Protein AF-A0A7C5E3R8-F1 (afdb_monomer_lite)

Foldseek 3Di:
DAWDFQADQQARGWTWADAQFKIWIAHQQFARFTQAIDTVPDDGPKDADNVCGNDADDFFADPGIGDHDADDDDDPPRRRGHRRGGWDWDDDNQWIKTWGPQGPPPRDIDMDIGGDDNHDSRD

pLDDT: mean 94.76, std 6.02, range [44.62, 98.19]

Secondary structure (DSSP, 8-state):
--SEEEEETTEEEEEEEE-SSEEEEEESSSSSEEEEEEETTS--SS-B-TTTTT----SS----BSEE---SS--TTTTT----S--EEEE-SSEEEEEPPPPTTT----EEEEE--SSSS--

Sequence (123 aa):
MAFEKVSYAGWEQCVRLSNDQIELIATQEVGPRIIRLGFRGEKNVFGEIKADLGKKGGEEWRIYGGHRLWHAPEARPRTYYPDNQPVNVSGEENLLVLIQPEEETTRLEKRMILEIDEQENHV

Radius of gyration: 14.22 Å; chains: 1; bounding box: 32×27×38 Å

Structure (mmCIF, N/CA/C/O backbone):
data_AF-A0A7C5E3R8-F1
#
_entry.id   AF-A0A7C5E3R8-F1
#
loop_
_atom_site.group_PDB
_atom_site.id
_atom_site.type_symbol
_atom_site.label_atom_id
_atom_site.label_alt_id
_atom_site.label_comp_id
_atom_site.label_asym_id
_atom_site.label_entity_id
_atom_site.label_seq_id
_atom_site.pdbx_PDB_ins_code
_atom_site.Cartn_x
_atom_site.Cartn_y
_atom_site.Cartn_z
_atom_site.occupancy
_atom_site.B_iso_or_equiv
_atom_site.auth_seq_id
_atom_site.auth_comp_id
_atom_site.auth_asym_id
_atom_site.auth_atom_id
_atom_site.pdbx_PDB_model_num
ATOM 1 N N . MET A 1 1 ? 5.647 7.216 17.346 1.00 44.62 1 MET A N 1
ATOM 2 C CA . MET A 1 1 ? 5.262 6.660 16.031 1.00 44.62 1 MET A CA 1
ATOM 3 C C . MET A 1 1 ? 3.812 6.278 16.178 1.00 44.62 1 MET A C 1
ATOM 5 O O . MET A 1 1 ? 3.554 5.498 17.085 1.00 44.62 1 MET A O 1
ATOM 9 N N . ALA A 1 2 ? 2.890 6.862 15.424 1.00 62.50 2 ALA A N 1
ATOM 10 C CA . ALA A 1 2 ? 1.471 6.660 15.708 1.00 62.50 2 ALA A CA 1
ATOM 11 C C . ALA A 1 2 ? 0.671 6.196 14.475 1.00 62.50 2 ALA A C 1
ATOM 13 O O . ALA A 1 2 ? -0.496 6.485 14.304 1.00 62.50 2 ALA A O 1
ATOM 14 N N . PHE A 1 3 ? 1.301 5.321 13.693 1.00 81.56 3 PHE A N 1
ATOM 15 C CA . PHE A 1 3 ? 0.635 4.322 12.859 1.00 81.56 3 PHE A CA 1
ATOM 16 C C . PHE A 1 3 ? 1.071 2.926 13.329 1.00 81.56 3 PHE A C 1
ATOM 18 O O . PHE A 1 3 ? 2.200 2.734 13.800 1.00 81.56 3 PHE A O 1
ATOM 25 N N . GLU A 1 4 ? 0.180 1.941 13.227 1.00 92.12 4 GLU A N 1
ATOM 26 C CA . GLU A 1 4 ? 0.417 0.576 13.710 1.00 92.12 4 GLU A CA 1
ATOM 27 C C . GLU A 1 4 ? 1.166 -0.244 12.650 1.00 92.12 4 GLU A C 1
ATOM 29 O O . GLU A 1 4 ? 0.801 -0.240 11.475 1.00 92.12 4 GLU A O 1
ATOM 34 N N . LYS A 1 5 ? 2.205 -0.989 13.047 1.00 94.62 5 LYS A N 1
ATOM 35 C CA . LYS A 1 5 ? 2.821 -1.987 12.160 1.00 94.62 5 LYS A CA 1
ATOM 36 C C . LYS A 1 5 ? 1.974 -3.250 12.150 1.00 94.62 5 LYS A C 1
ATOM 38 O O . LYS A 1 5 ? 1.736 -3.835 13.202 1.00 94.62 5 LYS A O 1
ATOM 43 N N . VAL A 1 6 ? 1.586 -3.694 10.962 1.00 97.06 6 VAL A N 1
ATOM 44 C CA . VAL A 1 6 ? 0.740 -4.878 10.765 1.00 97.06 6 VAL A CA 1
ATOM 45 C C . VAL A 1 6 ? 1.275 -5.725 9.614 1.00 97.06 6 VAL A C 1
ATOM 47 O O . VAL A 1 6 ? 2.036 -5.230 8.785 1.00 97.06 6 VAL A O 1
ATOM 50 N N . SER A 1 7 ? 0.846 -6.982 9.530 1.00 98.12 7 SER A N 1
ATOM 51 C CA . SER A 1 7 ? 0.939 -7.772 8.301 1.00 98.12 7 SER A CA 1
ATOM 52 C C . SER A 1 7 ? -0.405 -7.743 7.571 1.00 98.12 7 SER A C 1
ATOM 54 O O . SER A 1 7 ? -1.471 -7.675 8.191 1.00 98.12 7 SER A O 1
ATOM 56 N N . TYR A 1 8 ? -0.377 -7.740 6.238 1.00 97.75 8 TYR A N 1
ATOM 57 C CA . TYR A 1 8 ? -1.595 -7.711 5.428 1.00 97.75 8 TYR A CA 1
ATOM 58 C C . TYR A 1 8 ? -1.372 -8.348 4.059 1.00 97.75 8 TYR A C 1
ATOM 60 O O . TYR A 1 8 ? -0.398 -8.041 3.376 1.00 97.75 8 TYR A O 1
ATOM 68 N N . ALA A 1 9 ? -2.304 -9.209 3.640 1.00 95.88 9 ALA A N 1
ATOM 69 C CA . ALA A 1 9 ? -2.338 -9.814 2.305 1.00 95.88 9 ALA A CA 1
ATOM 70 C C . ALA A 1 9 ? -1.003 -10.445 1.839 1.00 95.88 9 ALA A C 1
ATOM 72 O O . ALA A 1 9 ? -0.659 -10.380 0.663 1.00 95.88 9 ALA A O 1
ATOM 73 N N . GLY A 1 10 ? -0.258 -11.069 2.759 1.00 97.06 10 GLY A N 1
ATOM 74 C CA . GLY A 1 10 ? 1.012 -11.749 2.471 1.00 97.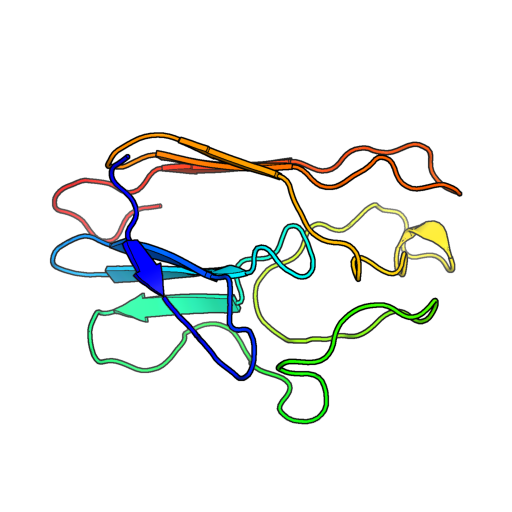06 10 GLY A CA 1
ATOM 75 C C . GLY A 1 10 ? 2.260 -10.861 2.521 1.00 97.06 10 GLY A C 1
ATOM 76 O O . GLY A 1 10 ? 3.355 -11.379 2.328 1.00 97.06 10 GLY A O 1
ATOM 77 N N . TRP A 1 11 ? 2.116 -9.559 2.790 1.00 97.88 11 TRP A N 1
ATOM 78 C CA . TRP A 1 11 ? 3.230 -8.690 3.173 1.00 97.88 11 TRP A CA 1
ATOM 79 C C . TRP A 1 11 ? 3.336 -8.609 4.694 1.00 97.88 11 TRP A C 1
ATOM 81 O O . TRP A 1 11 ? 2.336 -8.422 5.393 1.00 97.88 11 TRP A O 1
ATOM 91 N N . GLU A 1 12 ? 4.558 -8.729 5.198 1.00 98.00 12 GLU A N 1
ATOM 92 C CA . GLU A 1 12 ? 4.860 -8.750 6.633 1.00 98.00 12 GLU A CA 1
ATOM 93 C C . GLU A 1 12 ? 5.099 -7.346 7.188 1.00 98.00 12 GLU A C 1
ATOM 95 O O . GLU A 1 12 ? 4.938 -7.103 8.382 1.00 98.00 12 GLU A O 1
ATOM 100 N N . GLN A 1 13 ? 5.499 -6.410 6.322 1.00 97.50 13 GLN A N 1
ATOM 101 C CA . GLN A 1 13 ? 5.785 -5.033 6.706 1.00 97.50 13 GLN A CA 1
ATOM 102 C C . GLN A 1 13 ? 4.762 -4.095 6.079 1.00 97.50 13 GLN A C 1
ATOM 104 O O . GLN A 1 13 ? 4.985 -3.527 5.014 1.00 97.50 13 GLN A O 1
ATOM 109 N N . CYS A 1 14 ? 3.644 -3.904 6.772 1.00 97.69 14 CYS A N 1
ATOM 110 C CA . CYS A 1 14 ? 2.643 -2.898 6.444 1.00 97.69 14 CYS A CA 1
ATOM 111 C C . CYS A 1 14 ? 2.510 -1.881 7.581 1.00 97.69 14 CYS A C 1
ATOM 113 O O . CYS A 1 14 ? 3.002 -2.076 8.697 1.00 97.69 14 CYS A O 1
ATOM 115 N N . VAL A 1 15 ? 1.848 -0.775 7.273 1.00 96.62 15 VAL A N 1
ATOM 116 C CA . VAL A 1 15 ? 1.434 0.242 8.234 1.00 96.62 15 VAL A CA 1
ATOM 117 C C . VAL A 1 15 ? -0.063 0.459 8.114 1.00 96.62 15 VAL A C 1
ATOM 119 O O . VAL A 1 15 ? -0.594 0.553 7.005 1.00 96.62 15 VAL A O 1
ATOM 122 N N . ARG A 1 16 ? -0.734 0.517 9.260 1.00 96.12 16 ARG A N 1
ATOM 123 C CA . ARG A 1 16 ? -2.145 0.858 9.379 1.00 96.12 16 ARG A CA 1
ATOM 124 C C . ARG A 1 16 ? -2.281 2.261 9.955 1.00 96.12 16 ARG A C 1
ATOM 126 O O . ARG A 1 16 ? -1.708 2.559 11.002 1.00 96.12 16 ARG A O 1
ATOM 133 N N . LEU A 1 17 ? -3.097 3.064 9.285 1.00 95.69 17 LEU A N 1
ATOM 134 C CA . LEU A 1 17 ? -3.596 4.351 9.753 1.00 95.69 17 LEU A CA 1
ATOM 135 C C . LEU A 1 17 ? -5.118 4.223 9.916 1.00 95.69 17 LEU A C 1
ATOM 137 O O . LEU A 1 17 ? -5.782 3.715 9.011 1.00 95.69 17 LEU A O 1
ATOM 141 N N . SER A 1 18 ? -5.678 4.585 11.069 1.00 95.38 18 SER A N 1
ATOM 142 C CA . SER A 1 18 ? -7.106 4.370 11.346 1.00 95.38 18 SER A CA 1
ATOM 143 C C . SER A 1 18 ? -7.649 5.308 12.415 1.00 95.38 18 SER A C 1
ATOM 145 O O . SER A 1 18 ? -6.935 5.610 13.365 1.00 95.38 18 SER A O 1
ATOM 147 N N . ASN A 1 19 ? -8.931 5.646 12.304 1.00 94.44 19 ASN A N 1
ATOM 148 C CA . ASN A 1 19 ? -9.737 6.242 13.371 1.00 94.44 19 ASN A CA 1
ATOM 149 C C . ASN A 1 19 ? -10.892 5.291 13.734 1.00 94.44 19 ASN A C 1
ATOM 151 O O . ASN A 1 19 ? -10.875 4.122 13.349 1.00 94.44 19 ASN A O 1
ATOM 155 N N . ASP A 1 20 ? -11.911 5.752 14.456 1.00 95.25 20 ASP A N 1
ATOM 156 C CA . ASP A 1 20 ? -13.037 4.896 14.845 1.00 95.25 20 ASP A CA 1
ATOM 157 C C . ASP A 1 20 ? -13.913 4.424 13.669 1.00 95.25 20 ASP A C 1
ATOM 159 O O . ASP A 1 20 ? -14.573 3.386 13.785 1.00 95.25 20 ASP A O 1
ATOM 163 N N . GLN A 1 21 ? -13.889 5.123 12.529 1.00 97.00 21 GLN A N 1
ATOM 164 C CA . GLN A 1 21 ? -14.745 4.858 11.370 1.00 97.00 21 GLN A CA 1
ATOM 165 C C . GLN A 1 21 ? -14.040 4.069 10.262 1.00 97.00 21 GLN A C 1
ATOM 167 O O . GLN A 1 21 ? -14.614 3.117 9.729 1.00 97.00 21 GLN A O 1
ATOM 172 N N . ILE A 1 22 ? -12.811 4.444 9.903 1.00 97.38 22 ILE A N 1
ATOM 173 C CA . ILE A 1 22 ? -12.086 3.909 8.742 1.00 97.38 22 ILE A CA 1
ATOM 174 C C . ILE A 1 22 ? -10.697 3.382 9.102 1.00 97.38 22 ILE A C 1
ATOM 176 O O . ILE A 1 22 ? -10.075 3.780 10.084 1.00 97.38 22 ILE A O 1
ATOM 180 N N . GLU A 1 23 ? -10.195 2.480 8.266 1.00 96.44 23 GLU A N 1
ATOM 181 C CA . GLU A 1 23 ? -8.801 2.055 8.265 1.00 96.44 23 GLU A CA 1
ATOM 182 C C . GLU A 1 23 ? -8.212 2.101 6.854 1.00 96.44 23 GLU A C 1
ATOM 184 O O . GLU A 1 23 ? -8.865 1.781 5.854 1.00 96.44 23 GLU A O 1
ATOM 189 N N . LEU A 1 24 ? -6.934 2.446 6.805 1.00 97.06 24 LEU A N 1
ATOM 190 C CA . LEU A 1 24 ? -6.087 2.448 5.632 1.00 97.06 24 LEU A CA 1
ATOM 191 C C . LEU A 1 24 ? -4.869 1.568 5.913 1.00 97.06 24 LEU A C 1
ATOM 193 O O . LEU A 1 24 ? -4.269 1.664 6.982 1.00 97.06 24 LEU A O 1
ATOM 197 N N . ILE A 1 25 ? -4.480 0.726 4.953 1.00 97.81 25 ILE A N 1
ATOM 198 C CA . ILE A 1 25 ? -3.247 -0.067 5.044 1.00 97.81 25 ILE A CA 1
ATOM 199 C C . ILE A 1 25 ? -2.380 0.179 3.817 1.00 97.81 25 ILE A C 1
ATOM 201 O O . ILE A 1 25 ? -2.799 -0.065 2.681 1.00 97.81 25 ILE A O 1
ATOM 205 N N . ALA A 1 26 ? -1.144 0.600 4.066 1.00 97.81 26 ALA A 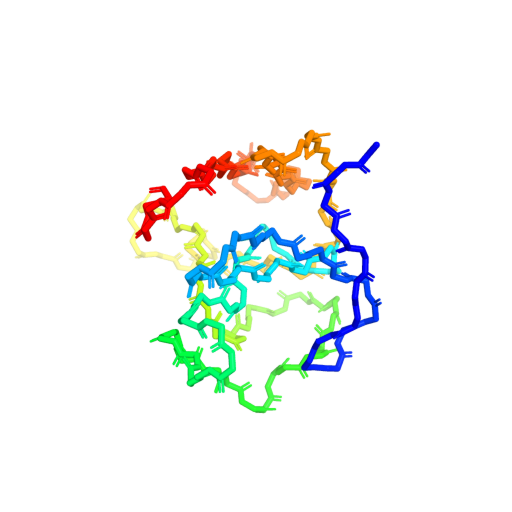N 1
ATOM 206 C CA . ALA A 1 26 ? -0.086 0.687 3.073 1.00 97.81 26 ALA A CA 1
ATOM 207 C C . ALA A 1 26 ? 0.986 -0.374 3.342 1.00 97.81 26 ALA A C 1
ATOM 209 O O . ALA A 1 26 ? 1.284 -0.693 4.493 1.00 97.81 26 ALA A O 1
ATOM 210 N N . THR A 1 27 ? 1.573 -0.921 2.281 1.00 97.12 27 THR A N 1
ATOM 211 C CA . THR A 1 27 ? 2.706 -1.851 2.391 1.00 97.12 27 THR A CA 1
ATOM 212 C C . THR A 1 27 ? 4.024 -1.086 2.288 1.00 97.12 27 THR A C 1
ATOM 214 O O . THR A 1 27 ? 4.134 -0.122 1.532 1.00 97.12 27 THR A O 1
ATOM 217 N N . GLN A 1 28 ? 5.014 -1.505 3.075 1.00 97.06 28 GLN A N 1
ATOM 218 C CA . GLN A 1 28 ? 6.384 -0.990 3.032 1.00 97.06 28 GLN A CA 1
ATOM 219 C C . GLN A 1 28 ? 7.248 -1.782 2.042 1.00 97.06 28 GLN A C 1
ATOM 221 O O . GLN A 1 28 ? 8.340 -1.342 1.701 1.00 97.06 28 GLN A O 1
ATOM 226 N N . GLU A 1 29 ? 6.791 -2.954 1.588 1.00 97.69 29 GLU A N 1
ATOM 227 C CA . GLU A 1 29 ? 7.608 -3.885 0.798 1.00 97.69 29 GLU A CA 1
ATOM 228 C C . GLU A 1 29 ? 7.547 -3.628 -0.717 1.00 97.69 29 GLU A C 1
ATOM 230 O O . GLU A 1 29 ? 8.453 -4.054 -1.432 1.00 97.69 29 GLU A O 1
ATOM 235 N N . VAL A 1 30 ? 6.509 -2.937 -1.206 1.00 97.12 30 VAL A N 1
ATOM 236 C CA . VAL A 1 30 ? 6.324 -2.526 -2.613 1.00 97.12 30 VAL A CA 1
ATOM 237 C C . VAL A 1 30 ? 5.581 -1.182 -2.668 1.00 97.12 30 VAL A C 1
ATOM 239 O O . VAL A 1 30 ? 4.727 -0.935 -1.820 1.00 97.12 30 VAL A O 1
ATOM 242 N N . GLY A 1 31 ? 5.824 -0.312 -3.653 1.00 95.56 31 GLY A N 1
ATOM 243 C CA . GLY A 1 31 ? 4.989 0.881 -3.848 1.00 95.56 31 GLY A CA 1
ATOM 244 C C . GLY A 1 31 ? 5.684 2.161 -4.340 1.00 95.56 31 GLY A C 1
ATOM 245 O O . GLY A 1 31 ? 6.691 2.078 -5.043 1.00 95.56 31 GLY A O 1
ATOM 246 N N . PRO A 1 32 ? 5.108 3.346 -4.013 1.00 96.88 32 PRO A N 1
ATOM 247 C CA . PRO A 1 32 ? 4.165 3.594 -2.918 1.00 96.88 32 PRO A CA 1
ATOM 248 C C . PRO A 1 32 ? 2.744 3.153 -3.276 1.00 96.88 32 PRO A C 1
ATOM 250 O O . PRO A 1 32 ? 2.270 3.373 -4.396 1.00 96.88 32 PRO A O 1
ATOM 253 N N . ARG A 1 33 ? 2.066 2.508 -2.322 1.00 97.12 33 ARG A N 1
ATOM 254 C CA . ARG A 1 33 ? 0.744 1.923 -2.550 1.00 97.12 33 ARG A CA 1
ATOM 255 C C . ARG A 1 33 ? -0.076 1.810 -1.273 1.00 97.12 33 ARG A C 1
ATOM 257 O O . ARG A 1 33 ? 0.413 1.332 -0.251 1.00 97.12 33 ARG A O 1
ATOM 264 N N . ILE A 1 34 ? -1.355 2.149 -1.387 1.00 97.94 34 ILE A N 1
ATOM 265 C CA . ILE A 1 34 ? -2.369 1.855 -0.374 1.00 97.94 34 ILE A CA 1
ATOM 266 C C . ILE A 1 34 ? -3.104 0.601 -0.827 1.00 97.94 34 ILE A C 1
ATOM 268 O O . ILE A 1 34 ? -3.790 0.628 -1.843 1.00 97.94 34 ILE A O 1
ATOM 272 N N . ILE A 1 35 ? -2.958 -0.508 -0.113 1.00 98.12 35 ILE A N 1
ATOM 273 C CA . ILE A 1 35 ? -3.596 -1.773 -0.497 1.00 98.12 35 ILE A CA 1
ATOM 274 C C . ILE A 1 35 ? -5.046 -1.819 -0.022 1.00 98.12 35 ILE A C 1
ATOM 276 O O . ILE A 1 35 ? -5.905 -2.349 -0.729 1.00 98.12 35 ILE A O 1
ATOM 280 N N . ARG A 1 36 ? -5.331 -1.232 1.144 1.00 98.12 36 ARG A N 1
ATOM 281 C CA . ARG A 1 36 ? -6.662 -1.237 1.752 1.00 98.12 36 ARG A CA 1
ATOM 282 C C . ARG A 1 36 ? -7.108 0.160 2.138 1.00 98.12 36 ARG A C 1
ATOM 284 O O . ARG A 1 36 ? -6.336 0.893 2.743 1.00 98.12 36 ARG A O 1
ATOM 291 N N . LEU A 1 37 ? -8.369 0.458 1.848 1.00 98.06 37 LEU A N 1
ATOM 292 C CA . LEU A 1 37 ? -9.145 1.524 2.472 1.00 98.06 37 LEU A CA 1
ATOM 293 C C . LEU A 1 37 ? -10.560 0.995 2.690 1.00 98.06 37 LEU A C 1
ATOM 295 O O . LEU A 1 37 ? -11.161 0.453 1.765 1.00 98.06 37 LEU A O 1
ATOM 299 N N . GLY A 1 38 ? -11.102 1.133 3.891 1.00 97.69 38 GLY A N 1
ATOM 300 C CA . GLY A 1 38 ? -12.482 0.742 4.163 1.00 97.69 38 GLY A CA 1
ATOM 301 C C . GLY A 1 38 ? -12.933 1.141 5.555 1.00 97.69 38 GLY A C 1
ATOM 302 O O . GLY A 1 38 ? -12.124 1.558 6.380 1.00 97.69 38 GLY A O 1
ATOM 303 N N . PHE A 1 39 ? -14.230 0.995 5.818 1.00 97.56 39 PHE A N 1
ATOM 304 C CA . PHE A 1 39 ? -14.747 1.128 7.176 1.00 97.56 39 PHE A CA 1
ATOM 305 C C . PHE A 1 39 ? -14.155 0.036 8.078 1.00 97.56 39 PHE A C 1
ATOM 307 O O . PHE A 1 39 ? -13.864 -1.077 7.619 1.00 97.56 39 PHE A O 1
ATOM 314 N N . ARG A 1 40 ? -13.961 0.338 9.365 1.00 94.94 40 ARG A N 1
ATOM 315 C CA . ARG A 1 40 ? -13.396 -0.626 10.316 1.00 94.94 40 ARG A CA 1
ATOM 316 C C . ARG A 1 40 ? -14.254 -1.886 10.391 1.00 94.94 40 ARG A C 1
ATOM 318 O O . ARG A 1 40 ? -15.457 -1.819 10.606 1.00 94.94 40 ARG A O 1
ATOM 325 N N . GLY A 1 41 ? -13.613 -3.042 10.219 1.00 94.19 41 GLY A N 1
ATOM 326 C CA . GLY A 1 41 ? -14.284 -4.348 10.223 1.00 94.19 41 GLY A CA 1
ATOM 327 C C . GLY A 1 41 ? -15.040 -4.694 8.934 1.00 94.19 41 GLY A C 1
ATOM 328 O O . GLY A 1 41 ? -15.504 -5.823 8.796 1.00 94.19 41 GLY A O 1
ATOM 329 N N . GLU A 1 42 ? -15.115 -3.775 7.971 1.00 97.56 42 GLU A N 1
ATOM 330 C CA . GLU A 1 42 ? -15.846 -3.960 6.718 1.00 97.56 42 GLU A CA 1
ATOM 331 C C . GLU A 1 42 ? -14.928 -4.368 5.557 1.00 97.56 42 GLU A C 1
ATOM 333 O O . GLU A 1 42 ? -13.720 -4.596 5.691 1.00 97.56 42 GLU A O 1
ATOM 3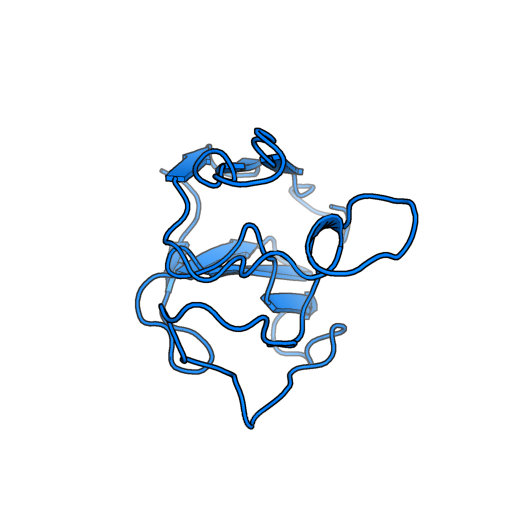38 N N . LYS A 1 43 ? -15.511 -4.510 4.366 1.00 97.00 43 LYS A N 1
ATOM 339 C CA . LYS A 1 43 ? -14.770 -4.864 3.151 1.00 97.00 43 LYS A CA 1
ATOM 340 C C . LYS A 1 43 ? -13.830 -3.738 2.710 1.00 97.00 43 LYS A C 1
ATOM 342 O O . LYS A 1 43 ? -14.108 -2.559 2.906 1.00 97.00 43 LYS A O 1
ATOM 347 N N . ASN A 1 44 ? -12.737 -4.126 2.053 1.00 98.00 44 ASN A N 1
ATOM 348 C CA . ASN A 1 44 ? -11.876 -3.186 1.340 1.00 98.00 44 ASN A CA 1
ATOM 349 C C . ASN A 1 44 ? -12.662 -2.559 0.175 1.00 98.00 44 ASN A C 1
ATOM 351 O O . ASN A 1 44 ? -13.326 -3.277 -0.576 1.00 98.00 44 ASN A O 1
ATOM 355 N N . VAL A 1 45 ? -12.582 -1.238 0.033 1.00 97.31 45 VAL A N 1
ATOM 356 C CA . VAL A 1 45 ? -13.171 -0.478 -1.077 1.00 97.31 45 VAL A CA 1
ATOM 357 C C . VAL A 1 45 ? -12.316 -0.615 -2.338 1.00 97.31 45 VAL A C 1
ATOM 359 O O . VAL A 1 45 ? -12.843 -0.595 -3.450 1.00 97.31 45 VAL A O 1
ATOM 362 N N . PHE A 1 46 ? -11.002 -0.796 -2.189 1.00 97.38 46 PHE A N 1
ATOM 363 C CA . PHE A 1 46 ? -10.124 -1.083 -3.316 1.00 97.38 46 PHE A CA 1
ATOM 364 C C . PHE A 1 46 ? -10.195 -2.556 -3.734 1.00 97.38 46 PHE A C 1
ATOM 366 O O . PHE A 1 46 ? -10.427 -3.454 -2.926 1.00 97.38 46 PHE A O 1
ATOM 373 N N . GLY A 1 47 ? -9.948 -2.811 -5.021 1.00 96.69 47 GLY A N 1
ATOM 374 C CA . GLY A 1 47 ? -9.787 -4.171 -5.530 1.00 96.69 47 GLY A CA 1
ATOM 375 C C . GLY A 1 47 ? -8.431 -4.756 -5.140 1.00 96.69 47 GLY A C 1
ATOM 376 O O . GLY A 1 47 ? -7.425 -4.059 -5.202 1.00 96.69 47 GLY A O 1
ATOM 377 N N . GLU A 1 48 ? -8.393 -6.042 -4.795 1.00 96.94 48 GLU A N 1
ATOM 378 C CA . GLU A 1 48 ? -7.175 -6.794 -4.474 1.00 96.94 48 GLU A CA 1
ATOM 379 C C . GLU A 1 48 ? -6.959 -7.917 -5.490 1.00 96.94 48 GLU A C 1
ATOM 381 O O . GLU A 1 48 ? -7.845 -8.747 -5.721 1.00 96.94 48 GLU A O 1
ATOM 386 N N . ILE A 1 49 ? -5.772 -7.977 -6.098 1.00 97.31 49 ILE A N 1
ATOM 387 C CA . ILE A 1 49 ? -5.471 -8.985 -7.117 1.00 97.31 49 ILE A CA 1
ATOM 388 C C . ILE A 1 49 ? -4.740 -10.146 -6.461 1.00 97.31 49 ILE A C 1
ATOM 390 O O . ILE A 1 49 ? -3.514 -10.165 -6.383 1.00 97.31 49 ILE A O 1
ATOM 394 N N . LYS A 1 50 ? -5.514 -11.140 -6.006 1.00 95.75 50 LYS A N 1
ATOM 395 C CA . LYS A 1 50 ? -5.032 -12.313 -5.248 1.00 95.75 50 LYS A CA 1
ATOM 396 C C . LYS A 1 50 ? -3.798 -12.988 -5.844 1.00 95.75 50 LYS A C 1
ATOM 398 O O . LYS A 1 50 ? -2.972 -13.493 -5.099 1.00 95.75 50 LYS A O 1
ATOM 403 N N . ALA A 1 51 ? -3.689 -13.009 -7.172 1.00 96.75 51 ALA A N 1
ATOM 404 C CA . ALA A 1 51 ? -2.562 -13.624 -7.859 1.00 96.75 51 ALA A CA 1
ATOM 405 C C . ALA A 1 51 ? -1.226 -12.922 -7.574 1.00 96.75 51 ALA A C 1
ATOM 407 O O . ALA A 1 51 ? -0.198 -13.578 -7.694 1.00 96.75 51 ALA A O 1
ATOM 408 N N . ASP A 1 52 ? -1.233 -11.635 -7.215 1.00 96.94 52 ASP A N 1
ATOM 409 C CA . ASP A 1 52 ? -0.034 -10.817 -7.010 1.00 96.94 52 ASP A CA 1
ATOM 410 C C . ASP A 1 52 ? 0.174 -10.339 -5.569 1.00 96.94 52 ASP A C 1
ATOM 412 O O . ASP A 1 52 ? 1.288 -9.936 -5.238 1.00 96.94 52 ASP A O 1
ATOM 416 N N . LEU A 1 53 ? -0.850 -10.398 -4.710 1.00 96.44 53 LEU A N 1
ATOM 417 C CA . LEU A 1 53 ? -0.733 -10.040 -3.290 1.00 96.44 53 LEU A CA 1
ATOM 418 C C . LEU A 1 53 ? 0.433 -10.776 -2.607 1.00 96.44 53 LEU A C 1
ATOM 420 O O . LEU A 1 53 ? 0.669 -11.958 -2.858 1.00 96.44 53 LEU A O 1
ATOM 424 N N . GLY A 1 54 ? 1.178 -10.058 -1.765 1.00 96.56 54 GLY A N 1
ATOM 425 C CA . GLY A 1 54 ? 2.323 -10.590 -1.020 1.00 96.56 54 GLY A CA 1
ATOM 426 C C . GLY A 1 54 ? 3.593 -10.809 -1.850 1.00 96.56 54 GLY A C 1
ATOM 427 O O . GLY A 1 54 ? 4.654 -11.084 -1.289 1.00 96.56 54 GLY A O 1
ATOM 428 N N . LYS A 1 55 ? 3.544 -10.668 -3.183 1.00 97.12 55 LYS A N 1
ATOM 429 C CA . LYS A 1 55 ? 4.765 -10.713 -4.002 1.00 97.12 55 LYS A CA 1
ATOM 430 C C . LYS A 1 55 ? 5.584 -9.435 -3.814 1.00 97.12 55 LYS A C 1
ATOM 432 O O . LYS A 1 55 ? 5.048 -8.358 -3.555 1.00 97.12 55 LYS A O 1
ATOM 437 N N . LYS A 1 56 ? 6.897 -9.565 -3.993 1.00 95.00 56 LYS A N 1
ATOM 438 C CA . LYS A 1 56 ? 7.878 -8.477 -3.907 1.00 95.00 56 LYS A CA 1
ATOM 439 C C . LYS A 1 56 ? 9.021 -8.680 -4.896 1.00 95.00 56 LYS A C 1
ATOM 441 O O . LYS A 1 56 ? 9.249 -9.803 -5.350 1.00 95.00 56 LYS A O 1
ATOM 446 N N . GLY A 1 57 ? 9.735 -7.602 -5.218 1.00 93.00 57 GLY A N 1
ATOM 447 C CA . GLY A 1 57 ? 10.867 -7.618 -6.149 1.00 93.00 57 GLY A CA 1
ATOM 448 C C . GLY A 1 57 ? 10.498 -8.003 -7.588 1.00 93.00 57 GLY A C 1
ATOM 449 O O . GLY A 1 57 ? 9.327 -8.103 -7.956 1.00 93.00 57 GLY A O 1
ATOM 450 N N . GLY A 1 58 ? 11.510 -8.241 -8.419 1.00 92.12 58 GLY A N 1
ATOM 451 C CA . GLY A 1 58 ? 11.347 -8.537 -9.844 1.00 92.12 58 GLY A CA 1
ATOM 452 C C . GLY A 1 58 ? 11.159 -7.291 -10.713 1.00 92.12 58 GLY A C 1
ATOM 453 O O . GLY A 1 58 ? 10.803 -6.217 -10.231 1.00 92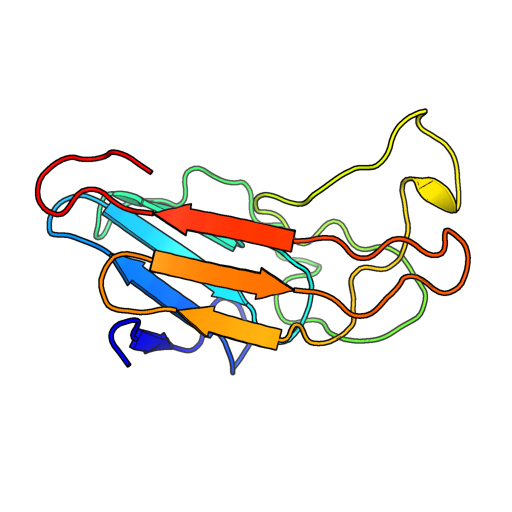.12 58 GLY A O 1
ATOM 454 N N . GLU A 1 59 ? 11.401 -7.465 -12.008 1.00 91.81 59 GLU A N 1
ATOM 455 C CA . GLU A 1 59 ? 11.510 -6.372 -12.988 1.00 91.81 59 GLU A CA 1
ATOM 456 C C . GLU A 1 59 ? 10.203 -6.109 -13.750 1.00 91.81 59 GLU A C 1
ATOM 458 O O . GLU A 1 59 ? 10.085 -5.141 -14.496 1.00 91.81 59 GLU A O 1
ATOM 463 N N . GLU A 1 60 ? 9.193 -6.958 -13.556 1.00 93.94 60 GLU A N 1
ATOM 464 C CA . GLU A 1 60 ? 7.900 -6.818 -14.218 1.00 93.94 60 GLU A CA 1
ATOM 465 C C . GLU A 1 60 ? 6.899 -6.052 -13.360 1.00 93.94 60 GLU A C 1
ATOM 467 O O . GLU A 1 60 ? 6.789 -6.247 -12.146 1.00 93.94 60 GLU A O 1
ATOM 472 N N . TRP A 1 61 ? 6.113 -5.209 -14.020 1.00 94.50 61 TRP A N 1
ATOM 473 C CA . TRP A 1 61 ? 4.971 -4.555 -13.404 1.00 94.50 61 TRP A CA 1
ATOM 474 C C . TRP A 1 61 ? 3.922 -5.567 -12.939 1.00 94.50 61 TRP A C 1
ATOM 476 O O . TRP A 1 61 ? 3.559 -6.481 -13.681 1.00 94.50 61 TRP A O 1
ATOM 486 N N . ARG A 1 62 ? 3.381 -5.352 -11.735 1.00 95.44 62 ARG A N 1
ATOM 487 C CA . ARG A 1 62 ? 2.265 -6.129 -11.190 1.00 95.44 62 ARG A CA 1
ATOM 488 C C . ARG A 1 62 ? 1.128 -5.221 -10.762 1.00 95.44 62 ARG A C 1
ATOM 490 O O . ARG A 1 62 ? 1.323 -4.102 -10.278 1.00 95.44 62 ARG A O 1
ATOM 497 N N . ILE A 1 63 ? -0.088 -5.729 -10.927 1.00 93.00 63 ILE A N 1
ATOM 498 C CA . ILE A 1 63 ? -1.282 -4.932 -10.681 1.00 93.00 63 ILE A CA 1
ATOM 499 C C . ILE A 1 63 ? -1.583 -4.809 -9.184 1.00 93.00 63 ILE A C 1
ATOM 501 O O . ILE A 1 63 ? -2.048 -3.739 -8.812 1.00 93.00 63 ILE A O 1
ATOM 505 N N . TYR A 1 64 ? -1.234 -5.805 -8.348 1.00 96.56 64 TYR A N 1
ATOM 506 C CA . TYR A 1 64 ? -1.411 -5.942 -6.877 1.00 96.56 64 TYR A CA 1
ATOM 507 C C . TYR A 1 64 ? -2.820 -5.653 -6.308 1.00 96.56 64 TYR A C 1
ATOM 509 O O . TYR A 1 64 ? -3.308 -6.394 -5.460 1.00 96.56 64 TYR A O 1
ATOM 517 N N . GLY A 1 65 ? -3.501 -4.615 -6.780 1.00 96.00 65 GLY A N 1
ATOM 518 C CA . GLY A 1 65 ? -4.695 -4.023 -6.199 1.00 96.00 65 GLY A CA 1
ATOM 519 C C . GLY A 1 65 ? -4.402 -2.694 -5.505 1.00 96.00 65 GLY A C 1
ATOM 520 O O . GLY A 1 65 ? -3.278 -2.192 -5.549 1.00 96.00 65 GLY A O 1
ATOM 521 N N . GLY A 1 66 ? -5.399 -2.121 -4.844 1.00 97.06 66 GLY A N 1
ATOM 522 C CA . GLY A 1 66 ? -5.221 -0.878 -4.104 1.00 97.06 66 GLY A CA 1
ATOM 523 C C . GLY A 1 66 ? -5.108 0.369 -4.984 1.00 97.06 66 GLY A C 1
ATOM 524 O O . GLY A 1 66 ? -5.465 0.377 -6.164 1.00 97.06 66 GLY A O 1
ATOM 525 N N . HIS A 1 67 ? -4.570 1.428 -4.390 1.00 96.88 67 HIS A N 1
ATOM 526 C CA . HIS A 1 67 ? -4.286 2.706 -5.023 1.00 96.88 67 HIS A CA 1
ATOM 527 C C . HIS A 1 67 ? -2.777 2.880 -5.243 1.00 96.88 67 HIS A C 1
ATOM 529 O O . HIS A 1 67 ? -1.994 2.770 -4.298 1.00 96.88 67 HIS A O 1
ATOM 535 N N . ARG A 1 68 ? -2.373 3.183 -6.483 1.00 95.06 68 ARG A N 1
ATOM 536 C CA . ARG A 1 68 ? -0.983 3.458 -6.889 1.00 95.06 68 ARG A CA 1
ATOM 537 C C . ARG A 1 68 ? -0.884 4.799 -7.603 1.00 95.06 68 ARG A C 1
ATOM 539 O O . ARG A 1 68 ? -1.841 5.236 -8.238 1.00 95.06 68 ARG A O 1
ATOM 546 N N . LEU A 1 69 ? 0.318 5.366 -7.621 1.00 95.38 69 LEU A N 1
ATOM 547 C CA . LEU A 1 69 ? 0.616 6.519 -8.465 1.00 95.38 69 LEU A CA 1
ATOM 548 C C . LEU A 1 69 ? 0.971 6.095 -9.894 1.00 95.38 69 LEU A C 1
ATOM 550 O O . LEU A 1 69 ? 1.688 5.117 -10.143 1.00 95.38 69 LEU A O 1
ATOM 554 N N . TRP A 1 70 ? 0.468 6.875 -10.844 1.00 91.62 70 TRP A N 1
ATOM 555 C CA . TRP A 1 70 ? 0.652 6.677 -12.272 1.00 91.62 70 TRP A CA 1
ATOM 556 C C . TRP A 1 70 ? 1.226 7.945 -12.919 1.00 91.62 70 TRP A C 1
ATOM 558 O O . TRP A 1 70 ? 0.924 9.060 -12.508 1.00 91.62 70 TRP A O 1
ATOM 568 N N . HIS A 1 71 ? 2.088 7.762 -13.920 1.00 91.81 71 HIS A N 1
ATOM 569 C CA . HIS A 1 71 ? 2.737 8.826 -14.673 1.00 91.81 71 HIS A CA 1
ATOM 570 C C . HIS A 1 71 ? 2.318 8.755 -16.146 1.00 91.81 71 HIS A C 1
ATOM 572 O O . HIS A 1 71 ? 2.655 7.797 -16.850 1.00 91.81 71 HIS A O 1
ATOM 578 N N . ALA A 1 72 ? 1.587 9.783 -16.582 1.00 92.88 72 ALA A N 1
ATOM 579 C CA . ALA A 1 72 ? 1.108 9.961 -17.948 1.00 92.88 72 ALA A CA 1
ATOM 580 C C . ALA A 1 72 ? 2.218 10.467 -18.901 1.00 92.88 72 ALA A C 1
ATOM 582 O O . ALA A 1 72 ? 3.196 11.067 -18.446 1.00 92.88 72 ALA A O 1
ATOM 583 N N . PRO A 1 73 ? 2.074 10.282 -20.227 1.00 93.62 73 PRO A N 1
ATOM 584 C CA . PRO A 1 73 ? 1.014 9.530 -20.910 1.00 93.62 73 PRO A CA 1
ATOM 585 C C . PRO A 1 73 ? 1.134 8.015 -20.696 1.00 93.62 73 PRO A C 1
ATOM 587 O O . PRO A 1 73 ? 2.178 7.527 -20.258 1.00 93.62 73 PRO A O 1
ATOM 590 N N . GLU A 1 74 ? 0.070 7.275 -21.027 1.00 95.56 74 GLU A N 1
ATOM 591 C CA . GLU A 1 74 ? 0.089 5.813 -20.958 1.00 95.56 74 GLU A CA 1
ATOM 592 C C . GLU A 1 74 ? 1.093 5.221 -21.947 1.00 95.56 74 GLU A C 1
ATOM 594 O O . GLU A 1 74 ? 0.872 5.238 -23.156 1.00 95.56 74 GLU A O 1
ATOM 599 N N . ALA A 1 75 ? 2.213 4.707 -21.445 1.00 93.56 75 ALA A N 1
ATOM 600 C CA . ALA A 1 75 ? 3.246 4.111 -22.283 1.00 93.56 75 ALA A CA 1
ATOM 601 C C . ALA A 1 75 ? 4.118 3.126 -21.504 1.00 93.56 75 ALA A C 1
ATOM 603 O O . ALA A 1 75 ? 4.500 3.379 -20.359 1.00 93.56 75 ALA A O 1
ATOM 604 N N . ARG A 1 76 ? 4.514 2.022 -22.145 1.00 90.94 76 ARG A N 1
ATOM 605 C CA . ARG A 1 76 ? 5.582 1.152 -21.631 1.00 90.94 76 ARG A CA 1
ATOM 606 C C . ARG A 1 76 ? 6.958 1.726 -22.014 1.00 90.94 76 ARG A C 1
ATOM 608 O O . ARG A 1 76 ? 7.103 2.182 -23.145 1.00 90.94 76 ARG A O 1
ATOM 615 N N . PRO A 1 77 ? 7.965 1.698 -21.120 1.00 88.38 77 PRO A N 1
ATOM 616 C CA . PRO A 1 77 ? 7.916 1.215 -19.733 1.00 88.38 77 PRO A CA 1
ATOM 617 C C . PRO A 1 77 ? 7.500 2.278 -18.693 1.00 88.38 77 PRO A C 1
ATOM 619 O O . PRO A 1 77 ? 7.336 1.939 -17.531 1.00 88.38 77 PRO A O 1
ATOM 622 N N . ARG A 1 78 ? 7.298 3.547 -19.076 1.00 91.50 78 ARG A N 1
ATOM 623 C CA . ARG A 1 78 ? 7.064 4.680 -18.150 1.00 91.50 78 ARG A CA 1
ATOM 624 C C . ARG A 1 78 ? 5.901 4.479 -17.169 1.00 91.50 78 ARG A C 1
ATOM 626 O O . ARG A 1 78 ? 6.060 4.619 -15.964 1.00 91.50 78 ARG A O 1
ATOM 633 N N . THR A 1 79 ? 4.710 4.210 -17.691 1.00 93.69 79 THR A N 1
ATOM 634 C CA . THR A 1 79 ? 3.485 4.003 -16.904 1.00 93.69 79 THR A CA 1
ATOM 635 C C . THR A 1 79 ? 3.579 2.762 -16.034 1.00 93.69 79 THR A C 1
ATOM 637 O O . THR A 1 79 ? 3.191 2.769 -14.865 1.00 93.69 79 THR A O 1
ATOM 640 N N . TYR A 1 80 ? 4.106 1.709 -16.646 1.00 94.38 80 TYR A N 1
ATOM 641 C CA . TYR A 1 80 ? 4.190 0.366 -16.108 1.00 94.38 80 TYR A CA 1
ATOM 642 C C . TYR A 1 80 ? 5.566 0.131 -15.475 1.00 94.38 80 TYR A C 1
ATOM 644 O O . TYR A 1 80 ? 6.129 -0.949 -15.610 1.00 94.38 80 TYR A O 1
ATOM 652 N N . TYR A 1 81 ? 6.130 1.147 -14.814 1.00 94.88 81 TYR A N 1
ATOM 653 C CA . TYR A 1 81 ? 7.350 0.957 -14.040 1.00 94.88 81 TYR A CA 1
ATOM 654 C C . TYR A 1 81 ? 7.065 -0.027 -12.885 1.00 94.88 81 TYR A C 1
ATOM 656 O O . TYR A 1 81 ? 6.015 0.110 -12.232 1.00 94.88 81 TYR A O 1
ATOM 664 N N . PRO A 1 82 ? 7.945 -1.018 -12.644 1.00 93.94 82 PRO A N 1
ATOM 665 C CA . PRO A 1 82 ? 7.799 -1.987 -11.563 1.00 93.94 82 PRO A CA 1
ATOM 666 C C . PRO A 1 82 ? 8.059 -1.315 -10.207 1.00 93.94 82 PRO A C 1
ATOM 668 O O . PRO A 1 82 ? 9.186 -1.248 -9.722 1.00 93.94 82 PRO A O 1
ATOM 671 N N . ASP A 1 83 ? 6.993 -0.848 -9.560 1.00 93.38 83 ASP A N 1
ATOM 672 C CA . ASP A 1 83 ? 6.946 -0.338 -8.181 1.00 93.38 83 ASP A CA 1
ATOM 673 C C . ASP A 1 83 ? 7.110 -1.471 -7.144 1.00 93.38 83 ASP A C 1
ATOM 675 O O . ASP A 1 83 ? 6.384 -1.552 -6.160 1.00 93.38 83 ASP A O 1
ATOM 679 N N . ASN A 1 84 ? 8.052 -2.388 -7.382 1.00 95.94 84 ASN A N 1
ATOM 680 C CA . ASN A 1 84 ? 8.252 -3.630 -6.625 1.00 95.94 84 ASN A CA 1
ATOM 681 C C . ASN A 1 84 ? 9.309 -3.518 -5.515 1.00 95.94 84 ASN A C 1
ATOM 683 O O . ASN A 1 84 ? 9.667 -4.536 -4.915 1.00 95.94 84 ASN A O 1
ATOM 687 N N . GLN A 1 85 ? 9.860 -2.322 -5.310 1.00 95.94 85 GLN A N 1
ATOM 688 C CA . GLN A 1 85 ? 10.895 -2.059 -4.316 1.00 95.94 85 GLN A CA 1
ATOM 689 C C . GLN A 1 85 ? 10.277 -1.555 -3.007 1.00 95.94 85 GLN A C 1
ATOM 691 O O . GLN A 1 85 ? 9.234 -0.894 -3.053 1.00 95.94 85 GLN A O 1
ATOM 696 N N . PRO A 1 86 ? 10.928 -1.813 -1.859 1.00 97.56 86 PRO A N 1
ATOM 697 C CA . PRO A 1 86 ? 10.500 -1.261 -0.585 1.00 97.56 86 PRO A CA 1
ATOM 698 C C . PRO A 1 86 ? 10.431 0.265 -0.610 1.00 97.56 86 PRO A C 1
ATOM 700 O O . PRO A 1 86 ? 11.243 0.925 -1.262 1.00 97.56 86 PRO A O 1
ATOM 703 N N . VAL A 1 87 ? 9.485 0.820 0.141 1.00 97.44 87 VAL A N 1
ATOM 704 C CA . VAL A 1 87 ? 9.299 2.266 0.285 1.00 97.44 87 VAL A CA 1
ATOM 705 C C . VAL A 1 87 ? 9.714 2.727 1.672 1.00 97.44 87 VAL A C 1
ATOM 707 O O . VAL A 1 87 ? 9.544 2.018 2.663 1.00 97.44 87 VAL A O 1
ATOM 710 N N . ASN A 1 88 ? 10.251 3.940 1.750 1.00 97.62 88 ASN A N 1
ATOM 711 C CA . ASN A 1 88 ? 10.485 4.597 3.023 1.00 97.62 88 ASN A CA 1
ATOM 712 C C . ASN A 1 88 ? 9.147 5.064 3.601 1.00 97.62 88 ASN A C 1
ATOM 714 O O . ASN A 1 88 ? 8.327 5.641 2.881 1.00 97.62 88 ASN A O 1
ATOM 718 N N . VAL A 1 89 ? 8.951 4.816 4.894 1.00 96.12 89 VAL A N 1
ATOM 719 C CA . VAL A 1 89 ? 7.735 5.162 5.622 1.00 96.12 89 VAL A CA 1
ATOM 720 C C . VAL A 1 89 ? 8.068 6.019 6.831 1.00 96.12 89 VAL A C 1
ATOM 722 O O . VAL A 1 89 ? 8.886 5.648 7.673 1.00 96.12 89 VAL A O 1
ATOM 725 N N . SER A 1 90 ? 7.399 7.161 6.931 1.00 95.50 90 SER A N 1
ATOM 726 C CA . SER A 1 90 ? 7.499 8.088 8.056 1.00 95.50 90 SER A CA 1
ATOM 727 C C . SER A 1 90 ? 6.144 8.734 8.346 1.00 95.50 90 SER A C 1
ATOM 729 O O . SER A 1 90 ? 5.180 8.514 7.616 1.00 95.50 90 SER A O 1
ATOM 731 N N . GLY A 1 91 ? 6.050 9.498 9.435 1.00 91.44 91 GLY A N 1
ATOM 732 C CA . GLY A 1 91 ? 4.817 10.177 9.833 1.00 91.44 91 GLY A CA 1
ATOM 733 C C . GLY A 1 91 ? 4.558 10.133 11.337 1.00 91.44 91 GLY A C 1
ATOM 734 O O . GLY A 1 91 ? 5.430 9.741 12.123 1.00 91.44 91 GLY A O 1
ATOM 735 N N . GLU A 1 92 ? 3.346 10.529 11.712 1.00 86.94 92 GLU A N 1
ATOM 736 C CA . GLU A 1 92 ? 2.882 10.695 13.092 1.00 86.94 92 GLU A CA 1
ATOM 737 C C . GLU A 1 92 ? 1.539 9.970 13.301 1.00 86.94 92 GLU A C 1
ATOM 739 O O . GLU A 1 92 ? 1.394 8.862 12.795 1.00 86.94 92 GLU A O 1
ATOM 744 N N . GLU A 1 93 ? 0.619 10.502 14.110 1.00 86.19 93 GLU A N 1
ATOM 745 C CA . GLU A 1 93 ? -0.612 9.801 14.523 1.00 86.19 93 GLU A CA 1
ATOM 746 C C . GLU A 1 93 ? -1.673 9.734 13.442 1.00 86.19 93 GLU A C 1
ATOM 748 O O . GLU A 1 93 ? -2.195 8.669 13.126 1.00 86.19 93 GLU A O 1
ATOM 753 N N . ASN A 1 94 ? -1.941 10.869 12.823 1.00 91.62 94 ASN A N 1
ATOM 754 C CA . ASN A 1 94 ? -2.927 10.996 11.770 1.00 91.62 94 ASN A CA 1
ATOM 755 C C . ASN A 1 94 ? -2.283 11.117 10.381 1.00 91.62 94 ASN A C 1
ATOM 757 O O . ASN A 1 94 ? -2.999 11.133 9.390 1.00 91.62 94 ASN A O 1
ATOM 761 N N . LEU A 1 95 ? -0.949 11.173 10.299 1.00 94.56 95 LEU A N 1
ATOM 762 C CA . LEU A 1 95 ? -0.193 11.444 9.078 1.00 94.56 95 LEU A CA 1
ATOM 763 C C . LEU A 1 95 ? 0.720 10.274 8.705 1.00 94.56 95 LEU A C 1
ATOM 765 O O . LEU A 1 95 ? 1.574 9.863 9.491 1.00 94.56 95 LEU A O 1
ATOM 769 N N . LEU A 1 96 ? 0.623 9.816 7.460 1.00 96.44 96 LEU A N 1
ATOM 770 C CA . LEU A 1 96 ? 1.478 8.796 6.867 1.00 96.44 96 LEU A CA 1
ATOM 771 C C . LEU A 1 96 ? 2.142 9.315 5.588 1.00 96.44 96 LEU A C 1
ATOM 773 O O . LEU A 1 96 ? 1.483 9.797 4.669 1.00 96.44 96 LEU A O 1
ATOM 777 N N . VAL A 1 97 ? 3.459 9.151 5.499 1.00 97.38 97 VAL A N 1
ATOM 778 C CA . VAL A 1 97 ? 4.267 9.516 4.335 1.00 97.38 97 VAL A CA 1
ATOM 779 C C . VAL A 1 97 ? 4.944 8.270 3.775 1.00 97.38 97 VAL A C 1
ATOM 781 O O . VAL A 1 97 ? 5.651 7.563 4.491 1.00 97.38 97 VAL A O 1
ATOM 784 N N . LEU A 1 98 ? 4.750 8.022 2.479 1.00 97.88 98 LEU A N 1
ATOM 785 C CA . LEU A 1 98 ? 5.351 6.917 1.730 1.00 97.88 98 LEU A CA 1
ATOM 786 C C . LEU A 1 98 ? 6.197 7.480 0.591 1.00 97.88 98 LEU A C 1
ATOM 788 O O . LEU A 1 98 ? 5.690 8.261 -0.217 1.00 97.88 98 LEU A O 1
ATOM 792 N N . ILE A 1 99 ? 7.460 7.067 0.494 1.00 98.19 99 ILE A N 1
ATOM 793 C CA . ILE A 1 99 ? 8.395 7.528 -0.542 1.00 98.19 99 ILE A CA 1
ATOM 794 C C . ILE A 1 99 ? 9.072 6.314 -1.176 1.00 98.19 99 ILE A C 1
ATOM 796 O O . ILE A 1 99 ? 9.773 5.573 -0.487 1.00 98.19 99 ILE A O 1
ATOM 800 N N . GLN A 1 100 ? 8.887 6.106 -2.481 1.00 97.19 100 GLN A N 1
ATOM 801 C CA . GLN A 1 100 ? 9.673 5.090 -3.195 1.00 97.19 100 GLN A CA 1
ATOM 802 C C . GLN A 1 100 ? 11.080 5.584 -3.530 1.00 97.19 100 GLN A C 1
ATOM 804 O O . GLN A 1 100 ? 11.291 6.789 -3.635 1.00 97.19 100 GLN A O 1
ATOM 809 N N . PRO A 1 101 ? 12.020 4.669 -3.807 1.00 96.12 101 PRO A N 1
ATOM 810 C CA . PRO A 1 101 ? 13.241 5.007 -4.520 1.00 96.12 101 PRO A CA 1
ATOM 811 C C . PRO A 1 101 ? 12.957 5.661 -5.880 1.00 96.12 101 PRO A C 1
ATOM 813 O O . PRO A 1 101 ? 11.917 5.428 -6.509 1.00 96.12 101 PRO A O 1
ATOM 816 N N . GLU A 1 102 ? 13.923 6.449 -6.346 1.00 96.62 102 GLU A N 1
ATOM 817 C CA . GLU A 1 102 ? 13.917 7.018 -7.691 1.00 96.62 102 GLU A CA 1
ATOM 818 C C . GLU A 1 102 ? 13.855 5.902 -8.748 1.00 96.62 102 GLU A C 1
ATOM 820 O O . GLU A 1 102 ? 14.601 4.924 -8.702 1.00 96.62 102 GLU A O 1
ATOM 825 N N . GLU A 1 103 ? 12.949 6.045 -9.710 1.00 95.56 103 GLU A N 1
ATOM 826 C CA . GLU A 1 103 ? 12.806 5.114 -10.823 1.00 95.56 103 GLU A CA 1
ATOM 827 C C . GLU A 1 103 ? 14.012 5.200 -11.761 1.00 95.56 103 GLU A C 1
ATOM 829 O O . GLU A 1 103 ? 14.344 6.274 -12.261 1.00 95.56 103 GLU A O 1
ATOM 834 N N . GLU A 1 104 ? 14.628 4.069 -12.096 1.00 93.19 104 GLU A N 1
ATOM 835 C CA . GLU A 1 104 ? 15.866 4.065 -12.888 1.00 93.19 104 GLU A CA 1
ATOM 836 C C . GLU A 1 104 ? 15.676 4.645 -14.298 1.00 93.19 104 GLU A C 1
ATOM 838 O O . GLU A 1 104 ? 16.542 5.351 -14.815 1.00 93.19 104 GLU A O 1
ATOM 843 N N . THR A 1 105 ? 14.523 4.375 -14.918 1.00 93.19 105 THR A N 1
ATOM 844 C CA . THR A 1 105 ? 14.252 4.730 -16.322 1.00 93.19 105 THR A CA 1
ATOM 845 C C . THR A 1 105 ? 13.598 6.097 -16.485 1.00 93.19 105 THR A C 1
ATOM 847 O O . THR A 1 105 ? 13.845 6.783 -17.476 1.00 93.19 105 THR A O 1
ATOM 850 N N . THR A 1 106 ? 12.747 6.502 -15.541 1.00 94.38 106 THR A N 1
ATOM 851 C CA . THR A 1 106 ? 12.013 7.775 -15.613 1.00 94.38 106 THR A CA 1
ATOM 852 C C . THR A 1 106 ? 12.645 8.866 -14.754 1.00 94.38 106 THR A C 1
ATOM 854 O O . THR A 1 106 ? 12.338 10.037 -14.972 1.00 94.38 106 THR A O 1
ATOM 857 N N . ARG A 1 107 ? 13.519 8.485 -13.808 1.00 95.62 107 ARG A N 1
ATOM 858 C CA . ARG A 1 107 ? 14.157 9.353 -12.809 1.00 95.62 107 ARG A CA 1
ATOM 859 C C . ARG A 1 107 ? 13.165 10.032 -11.859 1.00 95.62 107 ARG A C 1
ATOM 861 O O . ARG A 1 107 ? 13.475 11.061 -11.270 1.00 95.62 107 ARG A O 1
ATOM 868 N N . LEU A 1 108 ? 11.958 9.481 -11.723 1.00 95.88 108 LEU A N 1
ATOM 869 C CA . LEU A 1 108 ? 10.949 10.006 -10.810 1.00 95.88 108 LEU A CA 1
ATOM 870 C C . LEU A 1 108 ? 11.051 9.380 -9.424 1.00 95.88 108 LEU A C 1
ATOM 872 O O . LEU A 1 108 ? 11.131 8.166 -9.289 1.00 95.88 108 LEU A O 1
ATOM 876 N N . GLU A 1 109 ? 10.914 10.207 -8.395 1.00 97.00 109 GLU A N 1
ATOM 877 C CA . GLU A 1 109 ? 10.524 9.781 -7.053 1.00 97.00 109 GLU A CA 1
ATOM 878 C C . GLU A 1 109 ? 9.018 10.020 -6.900 1.00 97.00 109 GLU A C 1
ATOM 880 O O . GLU A 1 109 ? 8.527 11.116 -7.183 1.00 97.00 109 GLU A O 1
ATOM 885 N N . LYS A 1 110 ? 8.269 9.009 -6.452 1.00 97.44 110 LYS A N 1
ATOM 886 C CA . LYS A 1 110 ? 6.841 9.166 -6.150 1.00 97.44 110 LYS A CA 1
ATOM 887 C C . LYS A 1 110 ? 6.619 9.160 -4.645 1.00 97.44 110 LYS A C 1
ATOM 889 O O . LYS A 1 110 ? 7.208 8.359 -3.917 1.00 97.44 110 LYS A O 1
ATOM 894 N N . ARG A 1 111 ? 5.731 10.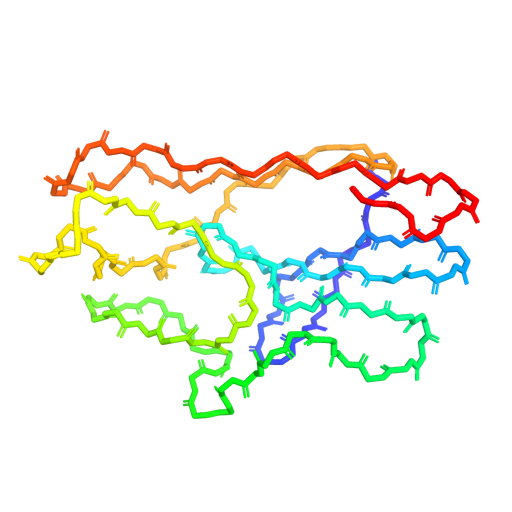045 -4.195 1.00 97.75 111 ARG A N 1
ATOM 895 C CA . ARG A 1 111 ? 5.416 10.253 -2.784 1.00 97.75 111 ARG A CA 1
ATOM 896 C C . ARG A 1 111 ? 3.910 10.303 -2.569 1.00 97.75 111 ARG A C 1
ATOM 898 O O . ARG A 1 111 ? 3.217 10.990 -3.313 1.00 97.75 111 ARG A O 1
ATOM 905 N N . MET A 1 112 ? 3.429 9.608 -1.543 1.00 97.56 112 MET A N 1
ATOM 906 C CA . MET A 1 112 ? 2.076 9.773 -1.008 1.00 97.56 112 MET A CA 1
ATOM 907 C C . MET A 1 112 ? 2.174 10.370 0.395 1.00 97.56 112 MET A C 1
ATOM 909 O O . MET A 1 112 ? 2.985 9.912 1.199 1.00 97.56 112 MET A O 1
ATOM 913 N N . ILE A 1 113 ? 1.362 11.387 0.663 1.00 97.25 113 ILE A N 1
ATOM 914 C CA . ILE A 1 113 ? 1.158 11.974 1.988 1.00 97.25 113 ILE A CA 1
ATOM 915 C C . ILE A 1 113 ? -0.330 11.801 2.270 1.00 97.25 113 ILE A C 1
ATOM 917 O O . ILE A 1 113 ? -1.147 12.222 1.454 1.00 97.25 113 ILE A O 1
ATOM 921 N N . LEU A 1 114 ? -0.656 11.107 3.350 1.00 96.56 114 LEU A N 1
ATOM 922 C CA . LEU A 1 114 ? -2.008 10.690 3.698 1.00 96.56 114 LEU A CA 1
ATOM 923 C C . LEU A 1 114 ? -2.294 11.182 5.106 1.00 96.56 114 LEU A C 1
ATOM 925 O O . LEU A 1 114 ? -1.533 10.852 6.013 1.00 96.56 114 LEU A O 1
ATOM 929 N N . GLU A 1 115 ? -3.361 11.949 5.275 1.00 95.75 115 GLU A N 1
ATOM 930 C CA . GLU A 1 115 ? -3.771 12.477 6.570 1.00 95.75 115 GLU A CA 1
ATOM 931 C C . GLU A 1 115 ? -5.210 12.058 6.836 1.00 95.75 115 GLU A C 1
ATOM 933 O O . GLU A 1 115 ? -6.089 12.377 6.049 1.00 95.75 115 GLU A O 1
ATOM 938 N N . ILE A 1 116 ? -5.459 11.324 7.915 1.00 95.31 116 ILE A N 1
ATOM 939 C CA . ILE A 1 116 ? -6.832 10.986 8.297 1.00 95.31 116 ILE A CA 1
ATOM 940 C C . ILE A 1 116 ? -7.378 12.023 9.269 1.00 95.31 116 ILE A C 1
ATOM 942 O O . ILE A 1 116 ? -6.654 12.525 10.129 1.00 95.31 116 ILE A O 1
ATOM 946 N N . ASP A 1 117 ? -8.669 12.315 9.161 1.00 95.94 117 ASP A N 1
ATOM 947 C CA 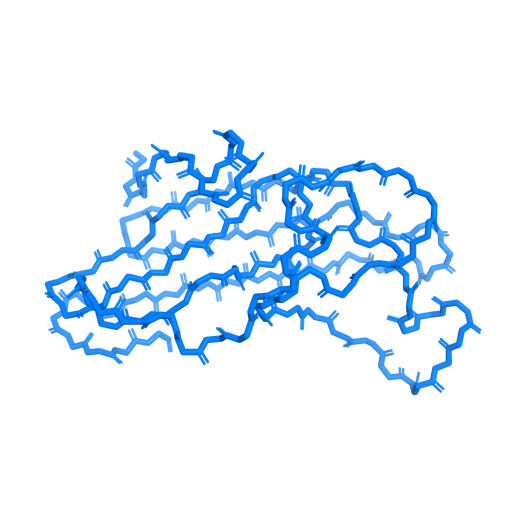. ASP A 1 117 ? -9.365 13.045 10.218 1.00 95.94 117 ASP A CA 1
ATOM 948 C C . ASP A 1 117 ? -9.456 12.175 11.485 1.00 95.94 117 ASP A C 1
ATOM 950 O O . ASP A 1 117 ? -9.539 10.946 11.411 1.00 95.94 117 ASP A O 1
ATOM 954 N N . GLU A 1 118 ? -9.424 12.786 12.667 1.00 92.94 118 GLU A N 1
ATOM 955 C CA . GLU A 1 118 ? -9.459 12.046 13.935 1.00 92.94 118 GLU A CA 1
ATOM 956 C C . GLU A 1 118 ? -10.826 11.398 14.214 1.00 92.94 118 GLU A C 1
ATOM 958 O O . GLU A 1 118 ? -10.898 10.403 14.937 1.00 92.94 118 GLU A O 1
ATOM 963 N N . GLN A 1 119 ? -11.916 11.946 13.667 1.00 93.50 119 GLN A N 1
ATOM 964 C CA . GLN A 1 119 ? -13.290 11.608 14.060 1.00 93.50 119 GLN A CA 1
ATOM 965 C C . GLN A 1 119 ? -14.168 11.189 12.875 1.00 93.50 119 GLN A C 1
ATOM 967 O O . GLN A 1 119 ? -15.051 10.340 13.030 1.00 93.50 119 GLN A O 1
ATOM 972 N N . GLU A 1 120 ? -13.916 11.751 11.696 1.00 95.81 120 GLU A N 1
ATOM 973 C CA . GLU A 1 120 ? -14.717 11.550 10.491 1.00 95.81 120 GLU A CA 1
ATOM 974 C C . GLU A 1 120 ? -14.057 10.578 9.504 1.00 95.81 120 GLU A C 1
ATOM 976 O O . GLU A 1 120 ? -12.855 10.320 9.526 1.00 95.81 120 GLU A O 1
ATOM 981 N N . ASN A 1 121 ? -14.830 10.033 8.570 1.00 94.69 121 ASN A N 1
ATOM 982 C CA . ASN A 1 121 ? -14.334 9.147 7.514 1.00 94.69 121 ASN A CA 1
ATOM 983 C C . ASN A 1 121 ? -13.646 9.903 6.358 1.00 94.69 121 ASN A C 1
ATOM 985 O O . ASN A 1 121 ? -13.942 9.655 5.186 1.00 94.69 121 ASN A O 1
ATOM 989 N N . HIS A 1 122 ? -12.725 10.809 6.686 1.00 94.88 122 HIS A N 1
ATOM 990 C CA . HIS A 1 122 ? -11.991 11.632 5.728 1.00 94.88 122 HIS A CA 1
ATOM 991 C C . HIS A 1 122 ? -10.496 11.273 5.701 1.00 94.88 122 HIS A C 1
ATOM 993 O O . HIS A 1 122 ? -9.896 11.015 6.745 1.00 94.88 122 HIS A O 1
ATOM 999 N N . VAL A 1 123 ? -9.921 11.259 4.491 1.00 90.56 123 VAL A N 1
ATOM 1000 C CA . VAL A 1 123 ? -8.494 11.032 4.183 1.00 90.56 123 VAL A CA 1
ATOM 1001 C C . VAL A 1 123 ? -8.013 12.106 3.213 1.00 90.56 123 VAL A C 1
ATOM 1003 O O . VAL A 1 123 ? -8.841 12.498 2.359 1.00 90.56 123 VAL A O 1
#